Protein AF-A0A8D0G4P9-F1 (afdb_monomer_lite)

Structure (mmCIF, N/CA/C/O backbone):
data_AF-A0A8D0G4P9-F1
#
_entry.id   AF-A0A8D0G4P9-F1
#
loop_
_atom_site.group_PDB
_atom_site.id
_atom_site.type_symbol
_atom_site.label_atom_id
_atom_site.label_alt_id
_atom_site.label_comp_id
_atom_site.label_asym_id
_atom_site.label_entity_id
_atom_site.label_seq_id
_atom_site.pdbx_PDB_ins_code
_atom_site.Cartn_x
_atom_site.Cartn_y
_atom_site.Cartn_z
_atom_site.occupancy
_atom_site.B_iso_or_equiv
_atom_site.auth_seq_id
_atom_site.auth_comp_id
_atom_site.auth_asym_id
_atom_site.auth_atom_id
_atom_site.pdbx_PDB_model_num
ATOM 1 N N . MET A 1 1 ? -1.870 -9.796 71.585 1.00 46.38 1 MET A N 1
ATOM 2 C CA . MET A 1 1 ? -1.767 -11.192 71.112 1.00 46.38 1 MET A CA 1
ATOM 3 C C . MET A 1 1 ? -1.492 -11.126 69.626 1.00 46.38 1 MET A C 1
ATOM 5 O O . MET A 1 1 ? -2.386 -10.786 68.866 1.00 46.38 1 MET A O 1
ATOM 9 N N . GLU A 1 2 ? -0.235 -11.303 69.236 1.00 55.69 2 GLU A N 1
ATOM 10 C CA . GLU A 1 2 ? 0.182 -11.241 67.836 1.00 55.69 2 GLU A CA 1
ATOM 11 C C . GLU A 1 2 ? -0.002 -12.625 67.208 1.00 55.69 2 GLU A C 1
ATOM 13 O O . GLU A 1 2 ? 0.626 -13.598 67.628 1.00 55.69 2 GLU A O 1
ATOM 18 N N . VAL A 1 3 ? -0.927 -12.732 66.256 1.00 59.16 3 VAL A N 1
ATOM 19 C CA . VAL A 1 3 ? -1.215 -13.974 65.533 1.00 59.16 3 VAL A CA 1
ATOM 20 C C . VAL A 1 3 ? -0.200 -14.138 64.409 1.00 59.16 3 VAL A C 1
ATOM 22 O O . VAL A 1 3 ? -0.301 -13.511 63.358 1.00 59.16 3 VAL A O 1
ATOM 25 N N . ARG A 1 4 ? 0.806 -14.983 64.640 1.00 62.66 4 ARG A N 1
ATOM 26 C CA . ARG A 1 4 ? 1.778 -15.366 63.616 1.00 62.66 4 ARG A CA 1
ATOM 27 C C . ARG A 1 4 ? 1.214 -16.550 62.831 1.00 62.66 4 ARG A C 1
ATOM 29 O O . ARG A 1 4 ? 1.095 -17.646 63.369 1.00 62.66 4 ARG A O 1
ATOM 36 N N . ASN A 1 5 ? 0.816 -16.309 61.585 1.00 61.59 5 ASN A N 1
ATOM 37 C CA . ASN A 1 5 ? 0.263 -17.343 60.710 1.00 61.59 5 ASN A CA 1
ATOM 38 C C . ASN A 1 5 ? 1.405 -18.224 60.150 1.00 61.59 5 ASN A C 1
ATOM 40 O O . ASN A 1 5 ? 2.415 -17.664 59.714 1.00 61.59 5 ASN A O 1
ATOM 44 N N . PRO A 1 6 ? 1.304 -19.567 60.163 1.00 62.97 6 PRO A N 1
ATOM 45 C CA . PRO A 1 6 ? 2.367 -20.437 59.661 1.00 62.97 6 PRO A CA 1
ATOM 46 C C . PRO A 1 6 ? 2.446 -20.447 58.126 1.00 62.97 6 PRO A C 1
ATOM 48 O O . PRO A 1 6 ? 1.440 -20.318 57.428 1.00 62.97 6 PRO A O 1
ATOM 51 N N . ALA A 1 7 ? 3.667 -20.608 57.609 1.00 65.62 7 ALA A N 1
ATOM 52 C CA . ALA A 1 7 ? 3.953 -20.675 56.177 1.00 65.62 7 ALA A CA 1
ATOM 53 C C . ALA A 1 7 ? 3.370 -21.952 55.526 1.00 65.62 7 ALA A C 1
ATOM 55 O O . ALA A 1 7 ? 3.332 -23.000 56.178 1.00 65.62 7 ALA A O 1
ATOM 56 N N . PRO A 1 8 ? 2.937 -21.892 54.251 1.00 66.31 8 PRO A N 1
ATOM 57 C CA . PRO A 1 8 ? 2.350 -23.038 53.561 1.00 66.31 8 PRO A CA 1
ATOM 58 C C . PRO A 1 8 ? 3.394 -24.129 53.240 1.00 66.31 8 PRO A C 1
ATOM 60 O O . PRO A 1 8 ? 4.575 -23.818 53.063 1.00 66.31 8 PRO A O 1
ATOM 63 N N . PRO A 1 9 ? 2.977 -25.407 53.138 1.00 71.12 9 PRO A N 1
ATOM 64 C CA 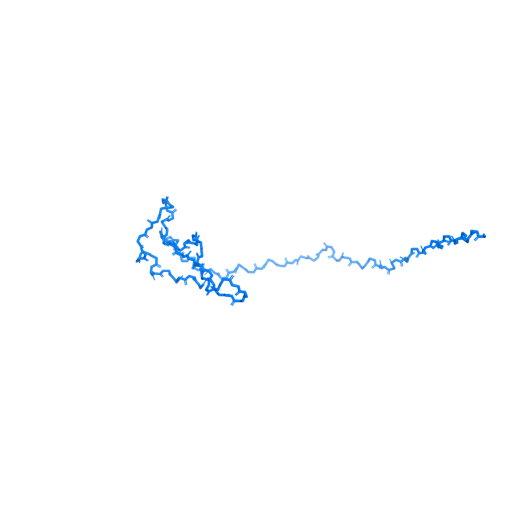. PRO A 1 9 ? 3.872 -26.518 52.815 1.00 71.12 9 PRO A CA 1
ATOM 65 C C . PRO A 1 9 ? 4.340 -26.477 51.347 1.00 71.12 9 PRO A C 1
ATOM 67 O O . PRO A 1 9 ? 3.637 -25.934 50.490 1.00 71.12 9 PRO A O 1
ATOM 70 N N . PRO A 1 10 ? 5.499 -27.082 51.020 1.00 64.69 10 PRO A N 1
ATOM 71 C CA . PRO A 1 10 ? 5.976 -27.157 49.644 1.00 64.69 10 PRO A CA 1
ATOM 72 C C . PRO A 1 10 ? 5.107 -28.106 48.806 1.00 64.69 10 PRO A C 1
ATOM 74 O O . PRO A 1 10 ? 4.780 -29.217 49.224 1.00 64.69 10 PRO A O 1
ATOM 77 N N . ILE A 1 11 ? 4.752 -27.662 47.599 1.00 62.34 11 ILE A N 1
ATOM 78 C CA . ILE A 1 11 ? 3.973 -28.438 46.626 1.00 62.34 11 ILE A CA 1
ATOM 79 C C . ILE A 1 11 ? 4.865 -29.552 46.043 1.00 62.34 11 ILE A C 1
ATOM 81 O O . ILE A 1 11 ? 5.968 -29.248 45.581 1.00 62.34 11 ILE A O 1
ATOM 85 N N . PRO A 1 12 ? 4.428 -30.826 46.011 1.00 63.81 12 PRO A N 1
ATOM 86 C CA . PRO A 1 12 ? 5.192 -31.880 45.355 1.00 63.81 12 PRO A CA 1
ATOM 87 C C . PRO A 1 12 ? 5.204 -31.670 43.836 1.00 63.81 12 PRO A C 1
ATOM 89 O O . PRO A 1 12 ? 4.163 -31.477 43.206 1.00 63.81 12 PRO A O 1
ATOM 92 N N . ALA A 1 13 ? 6.397 -31.721 43.242 1.00 61.91 13 ALA A N 1
ATOM 93 C CA . ALA A 1 13 ? 6.579 -31.631 41.800 1.00 61.91 13 ALA A CA 1
ATOM 94 C C . ALA A 1 13 ? 5.893 -32.822 41.111 1.00 61.91 13 ALA A C 1
ATOM 96 O O . ALA A 1 13 ? 6.303 -33.973 41.274 1.00 61.91 13 ALA A O 1
ATOM 97 N N . GLY A 1 14 ? 4.838 -32.542 40.343 1.00 57.75 14 GLY A N 1
ATOM 98 C CA . GLY A 1 14 ? 4.179 -33.533 39.502 1.00 57.75 14 GLY A CA 1
ATOM 99 C C . GLY A 1 14 ? 5.172 -34.095 38.490 1.00 57.75 14 GLY A C 1
ATOM 100 O O . GLY A 1 14 ? 5.655 -33.377 37.615 1.00 57.75 14 GLY A O 1
ATOM 101 N N . GLN A 1 15 ? 5.497 -35.381 38.616 1.00 63.53 15 GLN A N 1
ATOM 102 C CA . GLN A 1 15 ? 6.320 -36.080 37.639 1.00 63.53 15 GLN A CA 1
ATOM 103 C C . GLN A 1 15 ? 5.531 -36.177 36.331 1.00 63.53 15 GLN A C 1
ATOM 105 O O . GLN A 1 15 ? 4.559 -36.924 36.219 1.00 63.53 15 GLN A O 1
ATOM 110 N N . SER A 1 16 ? 5.929 -35.373 35.345 1.00 59.81 16 SER A N 1
ATOM 111 C CA . SER A 1 16 ? 5.386 -35.418 33.990 1.00 59.81 16 SER A CA 1
ATOM 112 C C . SER A 1 16 ? 5.831 -36.721 33.329 1.00 59.81 16 SER A C 1
ATOM 114 O O . SER A 1 16 ? 6.909 -36.808 32.745 1.00 59.81 16 SER A O 1
ATOM 116 N N . GLY A 1 17 ? 5.001 -37.757 33.450 1.00 60.50 17 GLY A N 1
ATOM 117 C CA . GLY A 1 17 ? 5.162 -39.058 32.804 1.00 60.50 17 GLY A CA 1
ATOM 118 C C . GLY A 1 17 ? 4.933 -39.007 31.293 1.00 60.50 17 GLY A C 1
ATOM 119 O O . GLY A 1 17 ? 4.151 -39.788 30.760 1.00 60.50 17 GLY A O 1
ATOM 120 N N . ARG A 1 18 ? 5.588 -38.089 30.573 1.00 66.56 18 ARG A N 1
ATOM 121 C CA . ARG A 1 18 ? 5.662 -38.181 29.114 1.00 66.56 18 ARG A CA 1
ATOM 122 C C . ARG A 1 18 ? 6.734 -39.198 28.759 1.00 66.56 18 ARG A C 1
ATOM 124 O O . ARG A 1 18 ? 7.916 -38.876 28.705 1.00 66.56 18 ARG A O 1
ATOM 131 N N . THR A 1 19 ? 6.299 -40.424 28.485 1.00 65.56 19 THR A N 1
ATOM 132 C CA . THR A 1 19 ? 7.082 -41.379 27.699 1.00 65.56 19 THR A CA 1
ATOM 133 C C . THR A 1 19 ? 7.595 -40.667 26.445 1.00 65.56 19 THR A C 1
ATOM 135 O O . THR A 1 19 ? 6.770 -40.134 25.692 1.00 65.56 19 THR A O 1
ATOM 138 N N . PRO A 1 20 ? 8.915 -40.617 26.196 1.00 61.88 20 PRO A N 1
ATOM 139 C CA . PRO A 1 20 ? 9.423 -40.113 24.936 1.00 61.88 20 PRO A CA 1
ATOM 140 C C . PRO A 1 20 ? 9.000 -41.113 23.865 1.00 61.88 20 PRO A C 1
ATOM 142 O O . PRO A 1 20 ? 9.598 -42.176 23.713 1.00 61.88 20 PRO A O 1
ATOM 145 N N . GLY A 1 21 ? 7.910 -40.798 23.161 1.00 62.94 21 GLY A N 1
ATOM 146 C CA . GLY A 1 21 ? 7.561 -41.503 21.939 1.00 62.94 21 GLY A CA 1
ATOM 147 C C . GLY A 1 21 ? 8.801 -41.534 21.053 1.00 62.94 21 GLY A C 1
ATOM 148 O O . GLY A 1 21 ? 9.496 -40.523 20.930 1.00 62.94 21 GLY A O 1
ATOM 149 N N . THR A 1 22 ? 9.112 -42.703 20.499 1.00 64.12 22 THR A N 1
ATOM 150 C CA . THR A 1 22 ? 10.191 -42.899 19.530 1.00 64.12 22 THR A CA 1
ATOM 151 C C . THR A 1 22 ? 10.008 -41.906 18.394 1.00 64.12 22 THR A C 1
ATOM 153 O O . THR A 1 22 ? 9.216 -42.123 17.478 1.00 64.12 22 THR A O 1
ATOM 156 N N . LEU A 1 23 ? 10.714 -40.781 18.487 1.00 65.81 23 LEU A N 1
ATOM 157 C CA . LEU A 1 23 ? 10.787 -39.780 17.443 1.00 65.81 23 LEU A CA 1
ATOM 158 C C . LEU A 1 23 ? 11.430 -40.505 16.261 1.00 65.81 23 LEU A C 1
ATOM 160 O O . LEU A 1 23 ? 12.613 -40.838 16.316 1.00 65.81 23 LEU A O 1
ATOM 164 N N . GLN A 1 24 ? 10.622 -40.851 15.257 1.00 68.56 24 GLN A N 1
ATOM 165 C CA . GLN A 1 24 ? 11.046 -41.511 14.022 1.00 68.56 24 GLN A CA 1
ATOM 166 C C . GLN A 1 24 ? 12.032 -40.587 13.296 1.00 68.56 24 GLN A C 1
ATOM 168 O O . GLN A 1 24 ? 11.671 -39.803 12.422 1.00 68.56 24 GLN A O 1
ATOM 173 N N . ARG A 1 25 ? 13.298 -40.646 13.716 1.00 66.50 25 ARG A N 1
ATOM 174 C CA . ARG A 1 25 ? 14.371 -39.705 13.372 1.00 66.50 25 ARG A CA 1
ATOM 175 C C . ARG A 1 25 ? 14.793 -39.794 11.898 1.00 66.50 25 ARG A C 1
ATOM 177 O O . ARG A 1 25 ? 15.620 -39.007 11.455 1.00 66.50 25 ARG A O 1
ATOM 184 N N . ASN A 1 26 ? 14.217 -40.730 11.139 1.00 75.50 26 ASN A N 1
ATOM 185 C CA . ASN A 1 26 ? 14.626 -41.090 9.781 1.00 75.50 26 ASN A CA 1
ATOM 186 C C . ASN A 1 26 ? 13.529 -40.919 8.714 1.00 75.50 26 ASN A C 1
ATOM 188 O O . ASN A 1 26 ? 13.698 -41.405 7.596 1.00 75.50 26 ASN A O 1
ATOM 192 N N . ILE A 1 27 ? 12.427 -40.220 9.006 1.00 75.44 27 ILE A N 1
ATOM 193 C CA . ILE A 1 27 ? 11.428 -39.882 7.980 1.00 75.44 27 ILE A CA 1
ATOM 194 C C . ILE A 1 27 ? 12.039 -38.859 7.012 1.00 75.44 27 ILE A C 1
ATOM 196 O O . ILE A 1 27 ? 12.259 -37.702 7.363 1.00 75.44 27 ILE A O 1
ATOM 200 N N . ARG A 1 28 ? 12.333 -39.293 5.781 1.00 80.50 28 ARG A N 1
ATOM 201 C CA . ARG A 1 28 ? 12.694 -38.393 4.680 1.00 80.50 28 ARG A CA 1
ATOM 202 C C . ARG A 1 28 ? 11.411 -37.844 4.068 1.00 80.50 28 ARG A C 1
ATOM 204 O O . ARG A 1 28 ? 10.644 -38.595 3.476 1.00 80.50 28 ARG A O 1
ATOM 211 N N . ILE A 1 29 ? 11.186 -36.543 4.219 1.00 81.38 29 ILE A N 1
ATOM 212 C CA . ILE A 1 29 ? 10.090 -35.838 3.549 1.00 81.38 29 ILE A CA 1
ATOM 213 C C . ILE A 1 29 ? 10.511 -35.628 2.083 1.00 81.38 29 ILE A C 1
ATOM 215 O O . ILE A 1 29 ? 11.593 -35.077 1.857 1.00 81.38 29 ILE A O 1
ATOM 219 N N . PRO A 1 30 ? 9.723 -36.073 1.086 1.00 84.75 30 PRO A N 1
ATOM 220 C CA . PRO A 1 30 ? 9.977 -35.743 -0.313 1.00 84.75 30 PRO A CA 1
ATOM 221 C C . PRO A 1 30 ? 9.992 -34.219 -0.517 1.00 84.75 30 PRO A C 1
ATOM 223 O O . PRO A 1 30 ? 9.216 -33.520 0.140 1.00 84.75 30 PRO A O 1
ATOM 226 N N . PRO A 1 31 ? 10.841 -33.678 -1.408 1.00 84.25 31 PRO A N 1
ATOM 227 C CA . PRO A 1 31 ? 10.816 -32.250 -1.705 1.00 84.25 31 PRO A CA 1
ATOM 228 C C . PRO A 1 31 ? 9.434 -31.859 -2.241 1.00 84.25 31 PRO A C 1
ATOM 230 O O . PRO A 1 31 ? 8.871 -32.565 -3.082 1.00 84.25 31 PRO A O 1
ATOM 233 N N . LEU A 1 32 ? 8.882 -30.745 -1.751 1.00 86.56 32 LEU A N 1
ATOM 234 C CA . LEU A 1 32 ? 7.662 -30.195 -2.334 1.00 86.56 32 LEU A CA 1
ATOM 235 C C . LEU A 1 32 ? 7.943 -29.762 -3.782 1.00 86.56 32 LEU A C 1
ATOM 237 O O . LEU A 1 32 ? 9.041 -29.266 -4.059 1.00 86.56 32 LEU A O 1
ATOM 241 N N . PRO A 1 33 ? 6.973 -29.920 -4.702 1.00 85.12 33 PRO A N 1
ATOM 242 C CA . PRO A 1 33 ? 7.080 -29.313 -6.021 1.00 85.12 33 PRO A CA 1
ATOM 243 C C . PRO A 1 33 ? 7.266 -27.794 -5.870 1.00 85.12 33 PRO A C 1
ATOM 245 O O . PRO A 1 33 ? 6.724 -27.210 -4.922 1.00 85.12 33 PRO A O 1
ATOM 248 N N . PRO A 1 34 ? 8.030 -27.146 -6.768 1.00 81.44 34 PRO A N 1
ATOM 249 C CA . PRO A 1 34 ? 8.163 -25.699 -6.736 1.00 81.44 34 PRO A CA 1
ATOM 250 C C . PRO A 1 34 ? 6.769 -25.062 -6.834 1.00 81.44 34 PRO A C 1
ATOM 252 O O . PRO A 1 34 ? 5.895 -25.614 -7.515 1.00 81.44 34 PRO A O 1
ATOM 255 N N . PRO A 1 35 ? 6.533 -23.927 -6.151 1.00 81.81 35 PRO A N 1
ATOM 256 C CA . PRO A 1 35 ? 5.308 -23.174 -6.362 1.00 81.81 35 PRO A CA 1
ATOM 257 C C . PRO A 1 35 ? 5.156 -22.883 -7.863 1.00 81.81 35 PRO A C 1
ATOM 259 O O . PRO A 1 35 ? 6.171 -22.745 -8.554 1.00 81.81 35 PRO A O 1
ATOM 262 N N . PRO A 1 36 ? 3.915 -22.816 -8.385 1.00 80.69 36 PRO A N 1
ATOM 263 C CA . PRO A 1 36 ? 3.704 -22.401 -9.764 1.00 80.69 36 PRO A CA 1
ATOM 264 C C . PRO A 1 36 ? 4.453 -21.091 -9.989 1.00 80.69 36 PRO A C 1
ATOM 266 O O . PRO A 1 36 ? 4.451 -20.246 -9.090 1.00 80.69 36 PRO A O 1
ATOM 269 N N . ASP A 1 37 ? 5.101 -20.961 -11.149 1.00 69.88 37 ASP A N 1
ATOM 270 C CA . ASP A 1 37 ? 5.793 -19.740 -11.548 1.00 69.88 37 ASP A CA 1
ATOM 271 C C . ASP A 1 37 ? 4.763 -18.610 -11.513 1.00 69.88 37 ASP A C 1
ATOM 273 O O . ASP A 1 37 ? 3.925 -18.439 -12.404 1.00 69.88 37 ASP A O 1
ATOM 277 N N . GLN A 1 38 ? 4.723 -17.912 -10.379 1.00 66.62 38 GLN A N 1
ATOM 278 C CA . GLN A 1 38 ? 4.028 -16.656 -10.282 1.00 66.62 38 GLN A CA 1
ATOM 279 C C . GLN A 1 38 ? 4.842 -15.802 -11.226 1.00 66.62 38 GLN A C 1
ATOM 281 O O . GLN A 1 38 ? 5.955 -15.426 -10.862 1.00 66.62 38 GLN A O 1
ATOM 286 N N . HIS A 1 39 ? 4.337 -15.591 -12.445 1.00 60.22 39 HIS A N 1
ATOM 287 C CA . HIS A 1 39 ? 4.829 -14.553 -13.332 1.00 60.22 39 HIS A CA 1
ATOM 288 C C . HIS A 1 39 ? 4.930 -13.316 -12.455 1.00 60.22 39 HIS A C 1
ATOM 290 O O . HIS A 1 39 ? 3.908 -12.719 -12.109 1.00 60.22 39 HIS A O 1
ATOM 296 N N . HIS A 1 40 ? 6.135 -13.027 -11.968 1.00 55.34 40 HIS A N 1
ATOM 297 C CA . HIS A 1 40 ? 6.351 -11.861 -11.149 1.00 55.34 40 HIS A CA 1
ATOM 298 C C . HIS A 1 40 ? 6.087 -10.741 -12.140 1.00 55.34 40 HIS A C 1
ATOM 300 O O . HIS A 1 40 ? 6.808 -10.677 -13.141 1.00 55.34 40 HIS A O 1
ATOM 306 N N . PRO A 1 41 ? 5.011 -9.949 -11.969 1.00 62.47 41 PRO A N 1
ATOM 307 C CA . PRO A 1 41 ? 4.818 -8.815 -12.846 1.00 62.47 41 PRO A CA 1
ATOM 308 C C . PRO A 1 41 ? 6.124 -8.033 -12.780 1.00 62.47 41 PRO A C 1
ATOM 310 O O . PRO A 1 41 ? 6.616 -7.768 -11.676 1.00 62.47 41 PRO A O 1
ATOM 313 N N . GLU A 1 42 ? 6.719 -7.795 -13.952 1.00 63.34 42 GLU A N 1
ATOM 314 C CA . GLU A 1 42 ? 7.951 -7.021 -14.082 1.00 63.34 42 GLU A CA 1
ATOM 315 C C . GLU A 1 42 ? 7.870 -5.837 -13.116 1.00 63.34 42 GLU A C 1
ATOM 317 O O . GLU A 1 42 ? 6.816 -5.186 -13.054 1.00 63.34 42 GLU A O 1
ATOM 322 N N . PRO A 1 43 ? 8.904 -5.604 -12.290 1.00 65.56 43 PRO A N 1
ATOM 323 C CA . PRO A 1 43 ? 8.835 -4.589 -11.261 1.00 65.56 43 PRO A CA 1
ATOM 324 C C . PRO A 1 43 ? 8.568 -3.245 -11.931 1.00 65.56 43 PRO A C 1
ATOM 326 O O . PRO A 1 43 ? 9.466 -2.658 -12.523 1.00 65.56 43 PRO A O 1
ATOM 329 N N . HIS A 1 44 ? 7.325 -2.767 -11.833 1.00 75.50 44 HIS A N 1
ATOM 330 C CA . HIS A 1 44 ? 6.947 -1.477 -12.385 1.00 75.50 44 HIS A CA 1
ATOM 331 C C . HIS A 1 44 ? 7.916 -0.410 -11.860 1.00 75.50 44 HIS A C 1
ATOM 333 O O . HIS A 1 44 ? 8.198 -0.355 -10.657 1.00 75.50 44 HIS A O 1
ATOM 339 N N . ASP A 1 45 ? 8.403 0.454 -12.755 1.00 86.88 45 ASP A N 1
ATOM 340 C CA . ASP A 1 45 ? 9.304 1.560 -12.407 1.00 86.88 45 ASP A CA 1
ATOM 341 C C . ASP A 1 45 ? 8.706 2.492 -11.345 1.00 86.88 45 ASP A C 1
ATOM 343 O O . ASP A 1 45 ? 9.432 3.208 -10.657 1.00 86.88 45 ASP A O 1
ATOM 347 N N . PHE A 1 46 ? 7.380 2.467 -11.191 1.00 88.38 46 PHE A N 1
ATOM 348 C CA . PHE A 1 46 ? 6.624 3.274 -10.250 1.00 88.38 46 PHE A CA 1
ATOM 349 C C . PHE A 1 46 ? 5.743 2.397 -9.364 1.00 88.38 46 PHE A C 1
ATOM 351 O O . PHE A 1 46 ? 5.110 1.448 -9.828 1.00 88.38 46 PHE A O 1
ATOM 358 N N . TYR A 1 47 ? 5.675 2.733 -8.078 1.00 88.50 47 TYR A N 1
ATOM 359 C CA . TYR A 1 47 ? 4.885 2.001 -7.094 1.00 88.50 47 TYR A CA 1
ATOM 360 C C . TYR A 1 47 ? 4.201 2.939 -6.096 1.00 88.50 47 TYR A C 1
ATOM 362 O O . TYR A 1 47 ? 4.643 4.063 -5.850 1.00 88.50 47 TYR A O 1
ATOM 370 N N . TRP A 1 48 ? 3.110 2.467 -5.490 1.00 89.62 48 TRP A N 1
ATOM 371 C CA . TRP A 1 48 ? 2.424 3.194 -4.425 1.00 89.62 48 TRP A CA 1
ATOM 372 C C . TRP A 1 48 ? 3.182 3.063 -3.102 1.00 89.62 48 TRP A C 1
ATOM 374 O O . TRP A 1 48 ? 3.289 1.974 -2.539 1.00 89.62 48 TRP A O 1
ATOM 384 N N . LYS A 1 49 ? 3.654 4.185 -2.559 1.00 91.00 49 LYS A N 1
ATOM 385 C CA . LYS A 1 49 ? 4.257 4.282 -1.226 1.00 91.00 49 LYS A CA 1
ATOM 386 C C . LYS A 1 49 ? 3.274 4.938 -0.264 1.00 91.00 49 LYS A C 1
ATOM 388 O O . LYS A 1 49 ? 2.746 6.012 -0.548 1.00 91.00 49 LYS A O 1
ATOM 393 N N . ARG A 1 50 ? 3.033 4.317 0.895 1.00 92.69 50 ARG A N 1
ATOM 394 C CA . ARG A 1 50 ? 2.282 4.959 1.984 1.00 92.69 50 ARG A CA 1
ATOM 395 C C . ARG A 1 50 ? 3.153 6.059 2.586 1.00 92.69 50 ARG A C 1
ATOM 397 O O . ARG A 1 50 ? 4.258 5.775 3.037 1.00 92.69 50 ARG A O 1
ATOM 404 N N . VAL A 1 51 ? 2.652 7.289 2.595 1.00 93.88 51 VAL A N 1
ATOM 405 C CA . VAL A 1 51 ? 3.371 8.457 3.135 1.00 93.88 51 VAL A CA 1
ATOM 406 C C . VAL A 1 51 ? 2.791 8.954 4.452 1.00 93.88 51 VAL A C 1
ATOM 4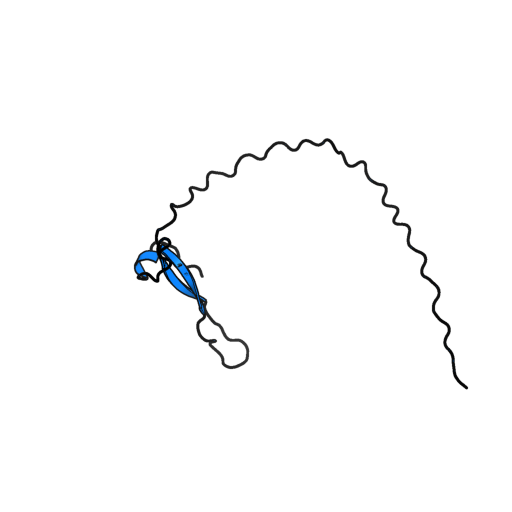08 O O . VAL A 1 51 ? 3.430 9.723 5.157 1.00 93.88 51 VAL A O 1
ATOM 411 N N . GLY A 1 52 ? 1.592 8.502 4.807 1.00 94.19 52 GLY A N 1
ATOM 412 C CA . GLY A 1 52 ? 0.943 8.911 6.037 1.00 94.19 52 GLY A CA 1
ATOM 413 C C . GLY A 1 52 ? -0.519 8.522 6.037 1.00 94.19 52 GLY A C 1
ATOM 414 O O . GLY A 1 52 ? -0.911 7.497 5.472 1.00 94.19 52 GLY A O 1
ATOM 415 N N . ASN A 1 53 ? -1.317 9.356 6.677 1.00 95.44 53 ASN A N 1
ATOM 416 C CA . ASN A 1 53 ? -2.742 9.176 6.834 1.00 95.44 53 ASN A CA 1
ATOM 417 C C . ASN A 1 53 ? -3.461 10.525 6.793 1.00 95.44 53 ASN A C 1
ATOM 419 O O . ASN A 1 53 ? -2.837 11.566 6.982 1.00 95.44 53 ASN A O 1
ATOM 423 N N . THR A 1 54 ? -4.751 10.493 6.480 1.00 95.81 54 THR A N 1
ATOM 424 C CA . THR A 1 54 ? -5.618 11.664 6.592 1.00 95.81 54 THR A CA 1
ATOM 425 C C . THR A 1 54 ? -5.876 11.975 8.058 1.00 95.81 54 THR A C 1
ATOM 427 O O . THR A 1 54 ? -5.812 11.081 8.905 1.00 95.81 54 THR A O 1
ATOM 430 N N . ASP A 1 55 ? -6.275 13.212 8.335 1.00 96.25 55 ASP A N 1
ATOM 431 C CA . ASP A 1 55 ? -6.784 13.575 9.650 1.00 96.25 55 ASP A CA 1
ATOM 432 C C . ASP A 1 55 ? -7.945 12.665 10.070 1.00 96.25 55 ASP A C 1
ATOM 434 O O . ASP A 1 55 ? -8.715 12.157 9.243 1.00 96.25 55 ASP A O 1
ATOM 438 N N . CYS A 1 56 ? -8.052 12.448 11.380 1.00 96.12 56 CYS A N 1
ATOM 439 C CA . CYS A 1 56 ? -9.165 11.709 11.951 1.00 96.12 56 CYS A CA 1
ATOM 440 C C . CYS A 1 56 ? -10.458 12.499 11.733 1.00 96.12 56 CYS A C 1
ATOM 442 O O . CYS A 1 56 ? -10.539 13.679 12.074 1.00 96.12 56 CYS A O 1
ATOM 444 N N . SER A 1 57 ? -11.501 11.834 11.237 1.00 97.38 57 SER A N 1
ATOM 445 C CA . SER A 1 57 ? -12.816 12.443 11.001 1.00 97.38 57 SER A CA 1
ATOM 446 C C . SER A 1 57 ? -13.508 12.959 12.270 1.00 97.38 57 SER A C 1
ATOM 448 O O . SER A 1 57 ? -14.565 13.579 12.182 1.00 97.38 57 SER A O 1
ATOM 450 N N . ALA A 1 58 ? -12.980 12.636 13.451 1.00 96.56 58 ALA A N 1
ATOM 451 C CA . ALA A 1 58 ? -13.555 12.990 14.737 1.00 96.56 58 ALA A CA 1
ATOM 452 C C . ALA A 1 58 ? -12.466 13.457 15.707 1.00 96.56 58 ALA A C 1
ATOM 454 O O . ALA A 1 58 ? -11.375 12.890 15.764 1.00 96.56 58 ALA A O 1
ATOM 455 N N . THR A 1 59 ? -12.801 14.459 16.514 1.00 95.88 59 THR A N 1
ATOM 456 C CA . THR A 1 59 ? -11.939 14.982 17.584 1.00 95.88 59 THR A CA 1
ATOM 457 C C . THR A 1 59 ? -12.053 14.175 18.880 1.00 95.88 59 THR A C 1
ATOM 459 O O . THR A 1 59 ? -11.171 14.249 19.731 1.00 95.88 59 THR A O 1
ATOM 462 N N . CYS A 1 60 ? -13.116 13.378 19.037 1.00 93.69 60 CYS A N 1
ATOM 463 C CA . CYS A 1 60 ? -13.297 12.433 20.136 1.00 93.69 60 CYS A CA 1
ATOM 464 C C . CYS A 1 60 ? -14.109 11.205 19.683 1.00 93.69 60 CYS A C 1
ATOM 466 O O . CYS A 1 60 ? -14.815 11.237 18.676 1.00 93.69 60 CYS A O 1
ATOM 468 N N . GLY A 1 61 ? -14.020 10.103 20.429 1.00 93.19 61 GLY A N 1
ATOM 469 C CA . GLY A 1 61 ? -14.764 8.879 20.124 1.00 93.19 61 GLY A CA 1
ATOM 470 C C . GLY A 1 61 ? -14.192 8.087 18.942 1.00 93.19 61 GLY A C 1
ATOM 471 O O . GLY A 1 61 ? -12.978 7.968 18.789 1.00 93.19 61 GLY A O 1
ATOM 472 N N . LYS A 1 62 ? -15.072 7.476 18.139 1.00 94.94 62 LYS A N 1
ATOM 473 C CA . LYS A 1 62 ? -14.688 6.658 16.977 1.00 94.94 62 LYS A CA 1
ATOM 474 C C . LYS A 1 62 ? -14.736 7.508 15.708 1.00 94.94 62 LYS A C 1
ATOM 476 O O . LYS A 1 62 ? -15.820 7.806 15.217 1.00 94.94 62 LYS A O 1
ATOM 481 N N . GLY A 1 63 ? -13.567 7.863 15.186 1.00 94.69 63 GLY A N 1
ATOM 482 C CA . GLY A 1 63 ? -13.412 8.441 13.851 1.00 94.69 63 GLY A CA 1
ATOM 483 C C . GLY A 1 63 ? -12.841 7.436 12.853 1.00 94.69 63 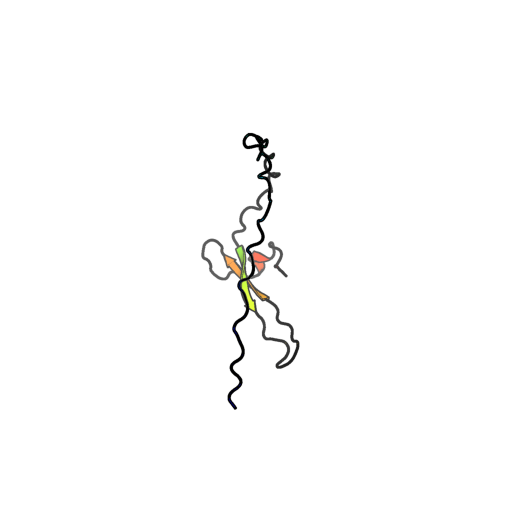GLY A C 1
ATOM 484 O O . GLY A 1 63 ? -12.451 6.323 13.216 1.00 94.69 63 GLY A O 1
ATOM 485 N N . PHE A 1 64 ? -12.777 7.841 11.590 1.00 95.12 64 PHE A N 1
ATOM 486 C CA . PHE A 1 64 ? -12.062 7.127 10.540 1.00 95.12 64 PHE A CA 1
ATOM 487 C C . PHE A 1 64 ? -10.937 8.000 9.985 1.00 95.12 64 PHE A C 1
ATOM 489 O O . PHE A 1 64 ? -11.000 9.227 10.004 1.00 95.12 64 PHE A O 1
ATOM 496 N N . TRP A 1 65 ? -9.891 7.338 9.515 1.00 95.56 65 TRP A N 1
ATOM 497 C CA . TRP A 1 65 ? -8.718 7.926 8.890 1.00 95.56 65 TRP A CA 1
ATOM 498 C C . TRP A 1 65 ? -8.311 6.979 7.765 1.00 95.56 65 TRP A C 1
ATOM 500 O O . TRP A 1 65 ? -8.457 5.759 7.888 1.00 95.56 65 TRP A O 1
ATOM 510 N N . GLN A 1 66 ? -7.870 7.533 6.643 1.00 94.44 66 GLN A N 1
ATOM 511 C CA . GLN A 1 66 ? -7.505 6.762 5.463 1.00 94.44 66 GLN A CA 1
ATOM 512 C C . GLN A 1 66 ? -5.996 6.859 5.233 1.00 94.44 66 GLN A C 1
ATOM 514 O O . GLN A 1 66 ?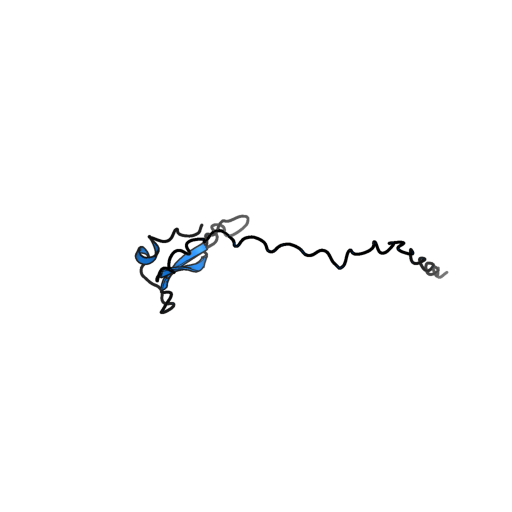 -5.413 7.932 5.407 1.00 94.44 66 GLN A O 1
ATOM 519 N N . PRO A 1 67 ? -5.329 5.767 4.834 1.00 94.12 67 PRO A N 1
ATOM 520 C CA . PRO A 1 67 ? -3.926 5.832 4.455 1.00 94.12 67 PRO A CA 1
ATOM 521 C C . PRO A 1 67 ? -3.734 6.725 3.221 1.00 94.12 67 PRO A C 1
ATOM 523 O O . PRO A 1 67 ? -4.452 6.624 2.224 1.00 94.12 67 PRO A O 1
ATOM 526 N N . VAL A 1 68 ? -2.722 7.588 3.270 1.00 92.44 68 VAL A N 1
ATOM 527 C CA . VAL A 1 68 ? -2.328 8.446 2.150 1.00 92.44 68 VAL A CA 1
ATOM 528 C C . VAL A 1 68 ? -1.181 7.775 1.409 1.00 92.44 68 VAL A C 1
ATOM 530 O O . VAL A 1 68 ? -0.155 7.427 2.000 1.00 92.44 68 VAL A O 1
ATOM 533 N N . PHE A 1 69 ? -1.359 7.608 0.100 1.00 91.75 69 PHE A N 1
ATOM 534 C CA . PHE A 1 69 ? -0.378 6.994 -0.788 1.00 91.75 69 PHE A CA 1
ATOM 535 C C . PHE A 1 69 ? 0.086 7.985 -1.848 1.00 91.75 69 PHE A C 1
ATOM 537 O O . PHE A 1 69 ? -0.717 8.747 -2.391 1.00 91.75 69 PHE A O 1
ATOM 544 N N . ARG A 1 70 ? 1.374 7.923 -2.171 1.00 92.12 70 ARG A N 1
ATOM 545 C CA . ARG A 1 70 ? 2.015 8.678 -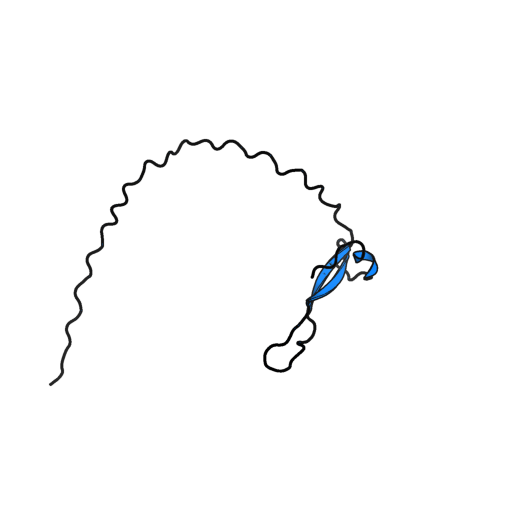3.247 1.00 92.12 70 ARG A CA 1
ATOM 546 C C . ARG A 1 70 ? 2.662 7.717 -4.226 1.00 92.12 70 ARG A C 1
ATOM 548 O O . ARG A 1 70 ? 3.093 6.632 -3.838 1.00 92.12 70 ARG A O 1
ATOM 555 N N . CYS A 1 71 ? 2.679 8.109 -5.492 1.00 91.62 71 CYS A N 1
ATOM 556 C CA . CYS A 1 71 ? 3.396 7.368 -6.512 1.00 91.62 71 CYS A CA 1
ATOM 557 C C . CYS A 1 71 ? 4.884 7.683 -6.377 1.00 91.62 71 CYS A C 1
ATOM 559 O O . CYS A 1 71 ? 5.245 8.852 -6.275 1.00 91.62 71 CYS A O 1
ATOM 561 N N . VAL A 1 72 ? 5.735 6.664 -6.331 1.00 92.94 72 VAL A N 1
ATOM 562 C CA . VAL A 1 72 ? 7.177 6.824 -6.124 1.00 92.94 72 VAL A CA 1
ATOM 563 C C . VAL A 1 72 ? 7.932 6.026 -7.171 1.00 92.94 72 VAL A C 1
ATOM 565 O O . VAL A 1 72 ? 7.571 4.890 -7.476 1.00 92.94 72 VAL A O 1
ATOM 568 N N . SER A 1 73 ? 8.977 6.634 -7.723 1.00 91.19 73 SER A N 1
ATOM 569 C CA . SER A 1 73 ? 9.911 5.966 -8.625 1.00 91.19 73 SER A CA 1
ATOM 570 C C . SER A 1 73 ? 10.782 4.974 -7.857 1.00 91.19 73 SER A C 1
ATOM 572 O O . SER A 1 73 ? 11.374 5.306 -6.830 1.00 91.19 73 SER A O 1
ATOM 574 N N . ARG A 1 74 ? 10.912 3.750 -8.363 1.00 87.94 74 ARG A N 1
ATOM 575 C CA . ARG A 1 74 ? 11.748 2.704 -7.766 1.00 87.94 74 ARG A CA 1
ATOM 576 C C . ARG A 1 74 ? 13.239 3.017 -7.876 1.00 87.94 74 ARG A C 1
ATOM 578 O O . ARG A 1 74 ? 13.997 2.632 -6.992 1.00 87.94 74 ARG A O 1
ATOM 585 N N . SER A 1 75 ? 13.652 3.723 -8.928 1.00 89.50 75 SER A N 1
ATOM 586 C CA . SER A 1 75 ? 15.056 4.055 -9.187 1.00 89.50 75 SER A CA 1
ATOM 587 C C . SER A 1 75 ? 15.537 5.265 -8.385 1.00 89.50 75 SER A C 1
ATOM 589 O O . SER A 1 75 ? 16.623 5.218 -7.814 1.00 89.50 75 SER A O 1
ATOM 591 N N . SER A 1 76 ? 14.733 6.329 -8.300 1.00 89.75 76 SER A N 1
ATOM 592 C CA . SER A 1 76 ? 15.111 7.576 -7.616 1.00 89.75 76 SER A CA 1
ATOM 593 C C . SER A 1 76 ? 14.539 7.723 -6.205 1.00 89.75 76 SER A C 1
ATOM 595 O O . SER A 1 76 ? 14.967 8.607 -5.472 1.00 89.75 76 SER A O 1
ATOM 597 N N . GLN A 1 77 ? 13.574 6.883 -5.811 1.00 88.94 77 GLN A N 1
ATOM 598 C CA . GLN A 1 77 ? 12.768 7.048 -4.590 1.00 88.94 77 GLN A CA 1
ATOM 599 C C . GLN A 1 77 ? 12.055 8.404 -4.477 1.00 88.94 77 GLN A C 1
ATOM 601 O O . GLN A 1 77 ? 11.609 8.789 -3.395 1.00 88.94 77 GLN A O 1
ATOM 606 N N . GLU A 1 78 ? 11.909 9.105 -5.598 1.00 90.81 78 GLU A N 1
ATOM 607 C CA . GLU A 1 78 ? 11.279 10.415 -5.662 1.00 90.81 78 GLU A CA 1
ATOM 608 C C . GLU A 1 78 ? 9.787 10.295 -5.986 1.00 90.81 78 GLU A C 1
ATOM 610 O O . GLU A 1 78 ? 9.355 9.354 -6.667 1.00 90.81 78 GLU A O 1
ATOM 615 N N . GLU A 1 79 ? 8.994 11.241 -5.478 1.00 90.19 79 GLU A N 1
ATOM 616 C CA . GLU A 1 79 ? 7.571 11.332 -5.790 1.00 90.19 79 GLU A CA 1
ATOM 617 C C . GLU A 1 79 ? 7.376 11.603 -7.281 1.00 90.19 79 GLU A C 1
ATOM 619 O O . GLU A 1 79 ? 7.882 12.568 -7.848 1.00 90.19 79 GLU A O 1
ATOM 624 N N . ALA A 1 80 ? 6.619 10.720 -7.916 1.00 88.94 80 ALA A N 1
ATOM 625 C CA . ALA A 1 80 ? 6.277 10.803 -9.317 1.00 88.94 80 ALA A CA 1
ATOM 626 C C . ALA A 1 80 ? 4.813 11.234 -9.477 1.00 88.94 80 ALA A C 1
ATOM 628 O O . ALA A 1 80 ? 4.007 11.165 -8.542 1.00 88.94 80 ALA A O 1
ATOM 629 N N . GLY A 1 81 ? 4.452 11.657 -10.687 1.00 87.38 81 GLY A N 1
ATOM 630 C CA . GLY A 1 81 ? 3.068 11.980 -11.012 1.00 87.38 81 GLY A CA 1
ATOM 631 C C . GLY A 1 81 ? 2.141 10.775 -10.823 1.00 87.38 81 GLY A C 1
ATOM 632 O O . GLY A 1 81 ? 2.501 9.624 -11.092 1.00 87.38 81 GLY A O 1
ATOM 633 N N . GLN A 1 82 ? 0.948 11.034 -10.287 1.00 85.88 82 GLN A N 1
ATOM 634 C CA . GLN A 1 82 ? 0.028 9.995 -9.830 1.00 85.88 82 GLN A CA 1
ATOM 635 C C . GLN A 1 82 ? -0.432 9.072 -10.973 1.00 85.88 82 GLN A C 1
ATOM 637 O O . GLN A 1 82 ? -0.686 7.888 -10.743 1.00 85.88 82 GLN A O 1
ATOM 642 N N . GLU A 1 83 ? -0.479 9.581 -12.209 1.00 83.12 83 GLU A N 1
ATOM 643 C CA . GLU A 1 83 ? -0.780 8.803 -13.414 1.00 83.12 83 GLU A CA 1
ATOM 644 C C . GLU A 1 83 ? 0.200 7.650 -13.671 1.00 83.12 83 GLU A C 1
ATOM 646 O O . GLU A 1 83 ? -0.194 6.628 -14.228 1.00 83.12 83 GLU A O 1
ATOM 651 N N . LYS A 1 84 ? 1.453 7.745 -13.214 1.00 83.31 84 LYS A N 1
ATOM 652 C CA . LYS A 1 84 ? 2.457 6.693 -13.438 1.00 83.31 84 LYS A CA 1
ATOM 653 C C . LYS A 1 84 ? 2.195 5.431 -12.620 1.00 83.31 84 LYS A C 1
ATOM 655 O O . LYS A 1 84 ? 2.624 4.350 -13.008 1.00 83.31 84 LYS A O 1
ATOM 660 N N . CYS A 1 85 ? 1.449 5.563 -11.525 1.00 85.44 85 CYS A N 1
ATOM 661 C CA . CYS A 1 85 ? 0.998 4.442 -10.710 1.00 85.44 85 CYS A CA 1
ATOM 662 C C . CYS A 1 85 ? -0.454 4.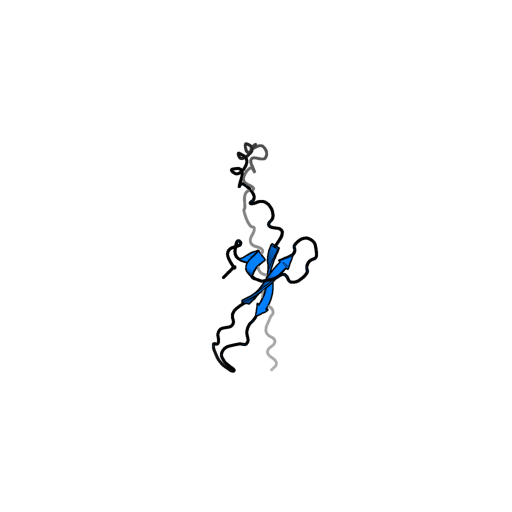035 -11.004 1.00 85.44 85 CYS A C 1
ATOM 664 O O . CYS A 1 85 ? -0.956 3.143 -10.332 1.00 85.44 85 CYS A O 1
ATOM 666 N N . HIS A 1 86 ? -1.137 4.641 -11.986 1.00 71.88 86 HIS A N 1
ATOM 667 C CA . HIS A 1 86 ? -2.532 4.305 -12.323 1.00 71.88 86 HIS A CA 1
ATOM 668 C C . HIS A 1 86 ? -2.678 2.867 -12.844 1.00 71.88 86 HIS A C 1
ATOM 670 O O . HIS A 1 86 ? -3.716 2.238 -12.660 1.00 71.88 86 HIS A O 1
ATOM 676 N N . THR A 1 87 ? -1.612 2.335 -13.449 1.00 68.56 87 THR A N 1
ATOM 677 C CA . THR A 1 87 ? -1.509 0.938 -13.892 1.00 68.56 87 THR A CA 1
ATOM 678 C C . THR A 1 87 ? -1.422 -0.040 -12.716 1.00 68.56 87 THR A C 1
ATOM 680 O O . THR A 1 87 ? -1.804 -1.198 -12.848 1.00 68.56 87 THR A O 1
ATOM 683 N N . ALA A 1 88 ? -0.943 0.415 -11.554 1.00 66.62 88 ALA A N 1
ATOM 684 C CA . ALA A 1 88 ? -0.897 -0.375 -10.333 1.00 66.62 88 ALA A CA 1
ATOM 685 C C . ALA A 1 88 ? -2.172 -0.131 -9.516 1.00 66.62 88 ALA A C 1
ATOM 687 O O . ALA A 1 88 ? -2.497 1.009 -9.175 1.00 66.62 88 ALA A O 1
ATOM 688 N N . ALA A 1 89 ? -2.881 -1.203 -9.150 1.00 68.12 89 ALA A N 1
ATOM 689 C CA . ALA A 1 89 ? -4.031 -1.097 -8.258 1.00 68.12 89 ALA A CA 1
ATOM 690 C C . ALA A 1 89 ? -3.624 -0.351 -6.975 1.00 68.12 89 ALA A C 1
ATOM 692 O O . ALA A 1 89 ? -2.705 -0.774 -6.268 1.00 68.12 89 ALA A O 1
ATOM 693 N N . LYS A 1 90 ? -4.278 0.784 -6.689 1.00 67.81 90 LYS A N 1
ATOM 694 C CA . LYS A 1 90 ? -4.022 1.529 -5.455 1.00 67.81 90 LYS A CA 1
ATOM 695 C C . LYS A 1 90 ? -4.447 0.643 -4.276 1.00 67.81 90 LYS A C 1
ATOM 697 O O . LYS A 1 90 ? -5.604 0.220 -4.254 1.00 67.81 90 LYS A O 1
ATOM 702 N N . PRO A 1 91 ? -3.551 0.338 -3.323 1.00 68.62 91 PRO A N 1
ATOM 703 C CA . PRO A 1 91 ? -3.918 -0.467 -2.166 1.00 68.62 91 PRO A CA 1
ATOM 704 C C . PRO A 1 91 ? -5.033 0.221 -1.352 1.00 68.62 91 PRO A C 1
ATOM 706 O O . PRO A 1 91 ? -5.044 1.458 -1.292 1.00 68.62 91 PRO A O 1
ATOM 709 N N . PRO A 1 92 ? -5.966 -0.559 -0.767 1.00 64.19 92 PRO A N 1
ATOM 710 C CA . PRO A 1 92 ? -7.057 -0.033 0.052 1.00 64.19 92 PRO A CA 1
ATOM 711 C C . PRO A 1 92 ? -6.570 0.643 1.345 1.00 64.19 92 PRO A C 1
ATOM 713 O O . PRO A 1 92 ? -5.456 0.327 1.836 1.00 64.19 92 PRO A O 1
#

Sequence (92 aa):
MEVRNPAPPPIPAGQSGRTPGTLQRNIRIPPLPPPPDQHHPEPHDFYWKRVGNTDCSATCGKGFWQPVFRCVSRSSQEEAGQEKCHTAAKPP

Secondary structure (DSSP, 8-state):
----PPPPPPPP------------TT--PPPPPPPP--------SEEEEEEEEPPPS-SSSS----EEEEEEETTT--B--GGGGTTSPPP-

Radius of gyration: 30.73 Å; chains: 1; bounding box: 30×58×85 Å

pLDDT: mean 78.45, std 13.68, range [46.38, 97.38]

Organism: Sphenodon punctatus (NCBI:txid8508)

Foldseek 3Di:
DDDDDDDDDDDDDPDPPPDPDPPPPPDDDPDDDDDPPPVPPDPQQKDKDFPAKADFPDPDDDTDIGTDIFIAGPVPRDGDDPVSCPVPDDDD